Protein AF-A0A523JZP6-F1 (afdb_monomer)

Secondary structure (DSSP, 8-state):
--HH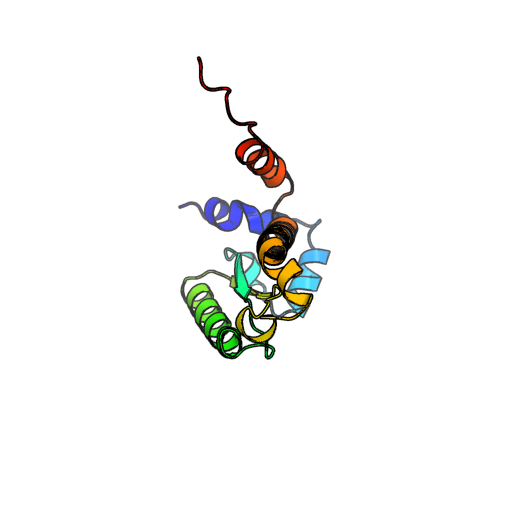HHTTTGGGGTSSSTTHHHHHHHHHTT--TGGGGSPEEEEEE---TT-TTTTTHHHHHHHHHHHHHHTT-EEEEEE-----HHHHTTSGGGGGTTHHHHHHHHHHHHHHHHTS-GGGHHHHHHHH--PPPPPP-

pLDDT: mean 84.38, std 20.67, range [28.59, 98.06]

Structure (mmCIF, N/CA/C/O backbone):
data_AF-A0A523JZP6-F1
#
_entry.id   AF-A0A523JZP6-F1
#
loop_
_atom_site.group_PDB
_atom_site.id
_atom_site.type_symbol
_atom_site.label_atom_id
_atom_site.label_alt_id
_atom_site.label_comp_id
_atom_site.label_asym_id
_atom_site.label_entity_id
_atom_site.label_seq_id
_atom_site.pdbx_PDB_ins_code
_atom_site.Cartn_x
_atom_site.Cartn_y
_atom_site.Cartn_z
_atom_site.occupancy
_atom_site.B_iso_or_equiv
_atom_site.auth_seq_id
_atom_site.auth_comp_id
_atom_site.auth_asym_id
_atom_site.auth_atom_id
_atom_site.pdbx_PDB_model_num
ATOM 1 N N . MET A 1 1 ? -4.082 -12.209 21.522 1.00 61.16 1 MET A N 1
ATOM 2 C CA . MET A 1 1 ? -3.356 -10.975 21.166 1.00 61.16 1 MET A CA 1
ATOM 3 C C . MET A 1 1 ? -4.248 -9.816 21.559 1.00 61.16 1 MET A C 1
ATOM 5 O O . MET A 1 1 ? -5.435 -9.899 21.267 1.00 61.16 1 MET A O 1
ATOM 9 N N . ASP A 1 2 ? -3.738 -8.831 22.293 1.00 77.75 2 ASP A N 1
ATOM 10 C CA . ASP A 1 2 ? -4.546 -7.677 22.716 1.00 77.75 2 ASP A CA 1
ATOM 11 C C . ASP A 1 2 ? -4.894 -6.794 21.503 1.00 77.75 2 ASP A C 1
ATOM 13 O O . ASP A 1 2 ? -4.101 -6.663 20.569 1.00 77.75 2 ASP A O 1
ATOM 17 N N . GLU A 1 3 ? -6.070 -6.171 21.491 1.00 69.88 3 GLU A N 1
ATOM 18 C CA . GLU A 1 3 ? -6.537 -5.388 20.338 1.00 69.88 3 GLU A CA 1
ATOM 19 C C . GLU A 1 3 ? -5.635 -4.166 20.078 1.00 69.88 3 GLU A C 1
ATOM 21 O O . GLU A 1 3 ? -5.321 -3.827 18.931 1.00 69.88 3 GLU A O 1
ATOM 26 N N . LYS A 1 4 ? -5.118 -3.546 21.151 1.00 70.38 4 LYS A N 1
ATOM 27 C CA . LYS A 1 4 ? -4.140 -2.451 21.042 1.00 70.38 4 LYS A CA 1
ATOM 28 C C . LYS A 1 4 ? -2.799 -2.913 20.481 1.00 70.38 4 LYS A C 1
ATOM 30 O O . LYS A 1 4 ? -2.069 -2.091 19.925 1.00 70.38 4 LYS A O 1
A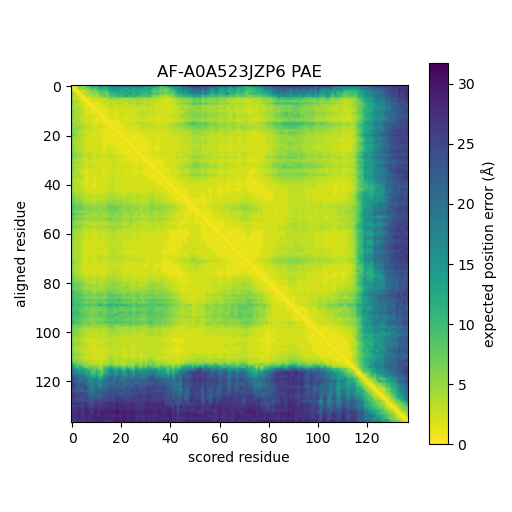TOM 35 N N . GLU A 1 5 ? -2.469 -4.194 20.614 1.00 81.81 5 GLU A N 1
ATOM 36 C CA . GLU A 1 5 ? -1.246 -4.772 20.061 1.00 81.81 5 GLU A CA 1
ATOM 37 C C . GLU A 1 5 ? -1.342 -4.898 18.535 1.00 81.81 5 GLU A C 1
ATOM 39 O O . GLU A 1 5 ? -0.417 -4.501 17.826 1.00 81.81 5 GLU A O 1
ATOM 44 N N . LEU A 1 6 ? -2.497 -5.331 18.017 1.00 86.00 6 LEU A N 1
ATOM 45 C CA . LEU A 1 6 ? -2.750 -5.436 16.574 1.00 86.00 6 LEU A CA 1
ATOM 46 C C . LEU A 1 6 ? -2.791 -4.063 15.885 1.00 86.00 6 LEU A C 1
ATOM 48 O O . LEU A 1 6 ? -2.330 -3.915 14.755 1.00 86.00 6 LEU A O 1
ATOM 52 N N . ARG A 1 7 ? -3.285 -3.031 16.582 1.00 90.50 7 ARG A N 1
ATOM 53 C CA . ARG A 1 7 ? -3.352 -1.644 16.085 1.00 90.50 7 ARG A CA 1
ATOM 54 C C . ARG A 1 7 ? -2.206 -0.758 16.555 1.00 90.50 7 ARG A C 1
ATOM 56 O O . ARG A 1 7 ? -2.337 0.466 16.547 1.00 90.50 7 ARG A O 1
ATOM 63 N N . ARG A 1 8 ? -1.062 -1.336 16.944 1.00 88.94 8 ARG A N 1
ATOM 64 C CA . ARG A 1 8 ? 0.077 -0.596 17.524 1.00 88.94 8 ARG A CA 1
ATOM 65 C C . ARG A 1 8 ? 0.449 0.663 16.737 1.00 88.94 8 ARG A C 1
ATOM 67 O O . ARG A 1 8 ? 0.772 1.681 17.351 1.00 88.94 8 ARG A O 1
ATOM 74 N N . TYR A 1 9 ? 0.405 0.572 15.410 1.00 89.56 9 TYR A N 1
ATOM 75 C CA . TYR A 1 9 ? 0.816 1.624 14.486 1.00 89.56 9 TYR A CA 1
ATOM 76 C C . TYR A 1 9 ? -0.343 2.480 13.977 1.00 89.56 9 TYR A C 1
ATOM 78 O O . TYR A 1 9 ? -0.242 3.704 14.018 1.00 89.56 9 TYR A O 1
ATOM 86 N N . SER A 1 10 ? -1.446 1.857 13.556 1.00 89.88 10 SER A N 1
ATOM 87 C CA . SER A 1 10 ? -2.594 2.567 12.982 1.00 89.88 10 SER A CA 1
ATOM 88 C C . SER A 1 10 ? -3.331 3.432 14.000 1.00 89.88 10 SER A C 1
ATOM 90 O O . SER A 1 10 ? -3.812 4.501 13.639 1.00 89.88 10 SER A O 1
ATOM 92 N N . ARG A 1 11 ? -3.358 3.039 15.282 1.00 90.81 11 ARG A N 1
ATOM 93 C CA . ARG A 1 11 ? -4.008 3.817 16.351 1.00 90.81 11 ARG A CA 1
ATOM 94 C C . ARG A 1 11 ? -3.494 5.253 16.455 1.00 90.81 11 ARG A C 1
ATOM 96 O O . ARG A 1 11 ? -4.229 6.150 16.829 1.00 90.81 11 ARG A O 1
ATOM 103 N N . VAL A 1 12 ? -2.235 5.486 16.088 1.00 90.88 12 VAL A N 1
ATOM 104 C CA . VAL A 1 12 ? -1.569 6.791 16.224 1.00 90.88 12 VAL A CA 1
ATOM 105 C C . VAL A 1 12 ? -2.183 7.844 15.301 1.00 90.88 12 VAL A C 1
ATOM 107 O O . VAL A 1 12 ? -2.144 9.026 15.624 1.00 90.88 12 VAL A O 1
ATOM 110 N N . VAL A 1 13 ? -2.742 7.421 14.165 1.00 90.12 13 VAL A N 1
ATOM 111 C CA . VAL A 1 13 ? -3.308 8.318 13.146 1.00 90.12 13 VAL A CA 1
ATOM 112 C C . VAL A 1 13 ? -4.838 8.352 13.164 1.00 90.12 13 VAL A C 1
ATOM 114 O O . VAL A 1 13 ? -5.433 9.063 12.361 1.00 90.12 13 VAL A O 1
ATOM 117 N N . VAL A 1 14 ? -5.488 7.590 14.055 1.00 92.62 14 VAL A N 1
ATOM 118 C CA . VAL A 1 14 ? -6.961 7.500 14.109 1.00 92.62 14 VAL A CA 1
ATOM 119 C C . VAL A 1 14 ? -7.555 7.684 15.502 1.00 92.62 14 VAL A C 1
ATOM 121 O O . VAL A 1 14 ? -8.679 8.177 15.590 1.00 92.62 14 VAL A O 1
ATOM 124 N N . ASP A 1 15 ? -6.835 7.356 16.576 1.00 92.88 15 ASP A N 1
ATOM 125 C CA . ASP A 1 15 ? -7.325 7.516 17.947 1.00 92.88 15 ASP A CA 1
ATOM 126 C C . ASP A 1 15 ? -7.072 8.949 18.447 1.00 92.88 15 ASP A C 1
ATOM 128 O O . ASP A 1 15 ? -6.122 9.607 18.032 1.00 92.88 15 ASP A O 1
ATOM 132 N N . GLY A 1 16 ? -7.916 9.426 19.365 1.00 93.12 16 GLY A N 1
ATOM 133 C CA . GLY A 1 16 ? -7.774 10.747 19.984 1.00 93.12 16 GLY A CA 1
ATOM 134 C C . GLY A 1 16 ? -8.510 11.872 19.250 1.00 93.12 16 GLY A C 1
ATOM 135 O O . GLY A 1 16 ? -8.899 11.765 18.081 1.00 93.12 16 GLY A O 1
ATOM 136 N N . VAL A 1 17 ? -8.758 12.968 19.967 1.00 95.31 17 VAL A N 1
ATOM 137 C CA . VAL A 1 1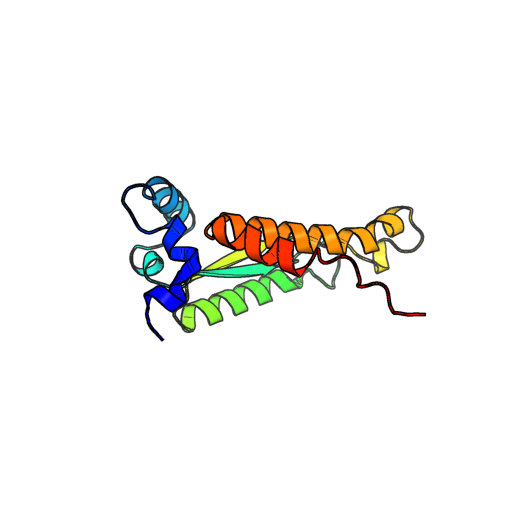7 ? -9.460 14.143 19.419 1.00 95.31 17 VAL A CA 1
ATOM 138 C C . VAL A 1 17 ? -8.570 14.854 18.398 1.00 95.31 17 VAL A C 1
ATOM 140 O O . VAL A 1 17 ? -9.054 15.319 17.369 1.00 95.31 17 VAL A O 1
ATOM 143 N N . GLU A 1 18 ? -7.260 14.847 18.629 1.00 95.31 18 GLU A N 1
ATOM 144 C CA . GLU A 1 18 ? -6.236 15.418 17.761 1.00 95.31 18 GLU A CA 1
ATOM 145 C C . GLU A 1 18 ? -6.190 14.782 16.363 1.00 95.31 18 GLU A C 1
ATOM 147 O O . GLU A 1 18 ? -5.813 15.453 15.405 1.00 95.31 18 GLU A O 1
ATOM 152 N N . GLN A 1 19 ? -6.631 13.526 16.217 1.00 95.00 19 GLN A N 1
ATOM 153 C CA . GLN A 1 19 ? -6.684 12.824 14.928 1.00 95.00 19 GLN A CA 1
ATOM 154 C C . GLN A 1 19 ? -8.023 12.983 14.188 1.00 95.00 19 GLN A C 1
ATOM 156 O O . GLN A 1 19 ? -8.268 12.296 13.195 1.00 95.00 19 GLN A O 1
ATOM 161 N N . ALA A 1 20 ? -8.899 13.902 14.614 1.00 95.94 20 ALA A N 1
ATOM 162 C CA . ALA A 1 20 ? -10.129 14.207 13.879 1.00 95.94 20 ALA A CA 1
ATOM 163 C C . ALA A 1 20 ? -9.890 14.597 12.398 1.00 95.94 20 ALA A C 1
ATOM 165 O O . ALA A 1 20 ? -10.612 14.073 11.545 1.00 95.94 20 ALA A O 1
ATOM 166 N N . PRO A 1 21 ? -8.872 15.414 12.042 1.00 95.94 21 PRO A N 1
ATOM 167 C CA . PRO A 1 21 ? -8.577 15.725 10.640 1.00 95.94 21 PRO A CA 1
ATOM 168 C C . PRO A 1 21 ? -8.140 14.493 9.835 1.00 95.94 21 PRO A C 1
ATOM 170 O O . PRO A 1 21 ? -8.590 14.292 8.708 1.00 95.94 21 PRO A O 1
ATOM 173 N N . SER A 1 22 ? -7.315 13.627 10.431 1.00 94.69 22 SER A N 1
ATOM 174 C CA . SER A 1 22 ? -6.866 12.373 9.816 1.00 94.69 22 SER A CA 1
ATOM 175 C C . SER A 1 22 ? -8.047 11.448 9.516 1.00 94.69 22 SER A C 1
ATOM 177 O O . SER A 1 22 ? -8.158 10.919 8.410 1.00 94.69 22 SER A O 1
ATOM 179 N N . ARG A 1 23 ? -8.989 11.312 10.462 1.00 95.62 23 ARG A N 1
ATOM 180 C CA . ARG A 1 23 ? -10.226 10.547 10.242 1.00 95.62 23 ARG A CA 1
ATOM 181 C C . ARG A 1 23 ? -11.094 11.152 9.140 1.00 95.62 23 ARG A C 1
ATOM 183 O O . ARG A 1 23 ? -11.645 10.394 8.351 1.00 95.62 23 ARG A O 1
ATOM 190 N N . ALA A 1 24 ? -11.188 12.480 9.037 1.00 96.69 24 ALA A N 1
ATOM 191 C CA . ALA A 1 24 ? -11.943 13.130 7.962 1.00 96.69 24 ALA A CA 1
ATOM 192 C C . ALA A 1 24 ? -11.386 12.772 6.571 1.00 96.69 24 ALA A C 1
ATOM 194 O O . ALA A 1 24 ? -12.149 12.399 5.680 1.00 96.69 24 ALA A O 1
ATOM 195 N N . MET A 1 25 ? -10.059 12.791 6.409 1.00 95.88 25 MET A N 1
ATOM 196 C CA . MET A 1 25 ? -9.405 12.371 5.163 1.00 95.88 25 MET A CA 1
ATOM 197 C C . MET A 1 25 ? -9.604 10.878 4.875 1.00 95.88 25 MET A C 1
ATOM 199 O O . MET A 1 25 ? -9.844 10.498 3.733 1.00 95.88 25 MET A O 1
ATOM 203 N N . LEU A 1 26 ? -9.541 10.026 5.903 1.00 94.88 26 LEU A N 1
ATOM 204 C CA . LEU A 1 26 ? -9.765 8.587 5.748 1.00 94.88 26 LEU A CA 1
ATOM 205 C C . LEU A 1 26 ? -11.211 8.265 5.342 1.00 94.88 26 LEU A C 1
ATOM 207 O O . LEU A 1 26 ? -11.426 7.396 4.499 1.00 94.88 26 LEU A O 1
ATOM 211 N N . ARG A 1 27 ? -12.200 8.995 5.868 1.00 96.56 27 ARG A N 1
ATOM 212 C CA . ARG A 1 27 ? -13.601 8.850 5.440 1.00 96.56 27 ARG A CA 1
ATOM 213 C C . ARG A 1 27 ? -13.786 9.183 3.960 1.00 96.56 27 ARG A C 1
ATOM 215 O O . ARG A 1 27 ? -14.495 8.467 3.265 1.00 96.56 27 ARG A O 1
ATOM 222 N N . ALA A 1 28 ? -13.086 10.199 3.450 1.00 96.94 28 ALA A N 1
ATOM 223 C CA . ALA A 1 28 ? -13.146 10.567 2.033 1.00 96.94 28 ALA A CA 1
ATOM 224 C C . ALA A 1 28 ? -12.633 9.466 1.082 1.00 96.94 28 ALA A C 1
ATOM 226 O O . ALA A 1 28 ? -12.989 9.464 -0.093 1.00 96.94 28 ALA A O 1
ATOM 227 N N . VAL A 1 29 ? -11.827 8.522 1.581 1.00 94.44 29 VAL A N 1
ATOM 228 C CA . VAL A 1 29 ? -11.332 7.364 0.816 1.00 94.44 29 VAL A CA 1
ATOM 229 C C . VAL A 1 29 ? -12.054 6.054 1.169 1.00 94.44 29 VAL A C 1
ATOM 231 O O . VAL A 1 29 ? -11.562 4.979 0.834 1.00 94.44 29 VAL A O 1
ATOM 234 N N . GLY A 1 30 ? -13.215 6.125 1.832 1.00 94.19 30 GLY A N 1
ATOM 235 C CA . GLY A 1 30 ? -14.079 4.965 2.093 1.00 94.19 30 GLY A CA 1
ATOM 236 C C . GLY A 1 30 ? -13.790 4.214 3.397 1.00 94.19 30 GLY A C 1
ATOM 237 O O . GLY A 1 30 ? -13.962 2.994 3.458 1.00 94.19 30 GLY A O 1
ATOM 238 N N . PHE A 1 31 ? -13.293 4.905 4.429 1.00 95.94 31 PHE A N 1
ATOM 239 C CA . PHE A 1 31 ? -13.293 4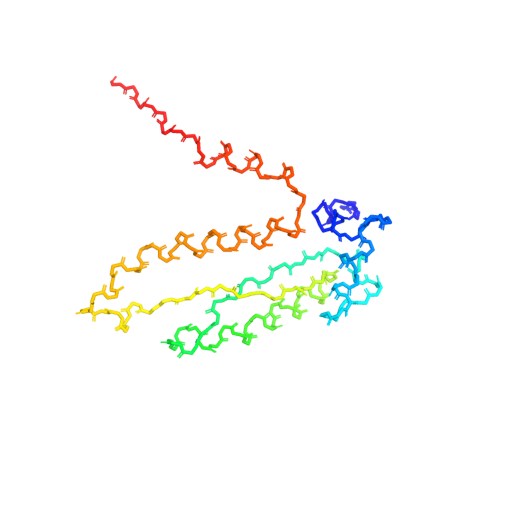.370 5.796 1.00 95.94 31 PHE A CA 1
ATOM 240 C C . PHE A 1 31 ? -14.628 4.647 6.481 1.00 95.94 31 PHE A C 1
ATOM 242 O O . PHE A 1 31 ? -15.065 5.799 6.549 1.00 95.94 31 PHE A O 1
ATOM 249 N N . GLU A 1 32 ? -15.198 3.605 7.074 1.00 95.94 32 GLU A N 1
ATOM 250 C CA . GLU A 1 32 ? -16.359 3.711 7.954 1.00 95.94 32 GLU A CA 1
ATOM 251 C C . GLU A 1 32 ? -15.947 3.764 9.430 1.00 95.94 32 GLU A C 1
ATOM 253 O O . GLU A 1 32 ? -14.763 3.726 9.773 1.00 95.94 32 GLU A O 1
ATOM 258 N N . GLU A 1 33 ? -16.917 3.931 10.330 1.00 94.44 33 GLU A N 1
ATOM 259 C CA . GLU A 1 33 ? -16.629 4.077 11.761 1.00 94.44 33 GLU A CA 1
ATOM 260 C C . GLU A 1 33 ? -15.967 2.825 12.350 1.00 94.44 33 GLU A C 1
ATOM 262 O O . GLU A 1 33 ? -14.988 2.917 13.094 1.00 94.44 33 GLU A O 1
ATOM 267 N N . GLU A 1 34 ? -16.439 1.655 11.934 1.00 94.00 34 GLU A N 1
ATOM 268 C CA . GLU A 1 34 ? -15.956 0.348 12.364 1.00 94.00 34 GLU A CA 1
ATOM 269 C C . GLU A 1 34 ? -14.513 0.100 11.899 1.00 94.00 34 GLU A C 1
ATOM 271 O O . GLU A 1 34 ? -13.742 -0.601 12.560 1.00 94.00 34 GLU A O 1
ATOM 276 N N . ASP A 1 35 ? -14.103 0.724 10.791 1.00 94.81 35 ASP A N 1
ATOM 277 C CA . ASP A 1 35 ? -12.770 0.553 10.218 1.00 94.81 35 ASP A CA 1
ATOM 278 C C . ASP A 1 35 ? -11.659 1.162 11.078 1.00 94.81 35 ASP A C 1
ATOM 280 O O . ASP A 1 35 ? -10.512 0.710 11.024 1.00 94.81 35 ASP A O 1
ATOM 284 N N . PHE A 1 36 ? -11.971 2.156 11.913 1.00 93.62 36 PHE A N 1
ATOM 285 C CA . PHE A 1 36 ? -10.985 2.755 12.818 1.00 93.62 36 PHE A CA 1
ATOM 286 C C . PHE A 1 36 ? -10.585 1.813 13.964 1.00 93.62 36 PHE A C 1
ATOM 288 O O . PHE A 1 36 ? -9.482 1.933 14.509 1.00 93.62 36 PHE A O 1
ATOM 295 N N . ALA A 1 37 ? -11.436 0.834 14.282 1.00 93.06 37 ALA A N 1
ATOM 296 C CA . ALA A 1 37 ? -11.153 -0.211 15.261 1.00 93.06 37 ALA A CA 1
ATOM 297 C C . ALA A 1 37 ? -10.389 -1.412 14.667 1.00 93.06 37 ALA A C 1
ATOM 299 O O . ALA A 1 37 ? -9.939 -2.283 15.413 1.00 93.06 37 ALA A O 1
ATOM 300 N N . ARG A 1 38 ? -10.169 -1.456 13.345 1.00 92.75 38 ARG A N 1
ATOM 301 C CA . ARG A 1 38 ? -9.484 -2.563 12.654 1.00 92.75 38 ARG A CA 1
ATOM 302 C C . ARG A 1 38 ? -7.987 -2.282 12.445 1.00 92.75 38 ARG A C 1
ATOM 304 O O . ARG A 1 38 ? -7.582 -1.127 12.264 1.00 92.75 38 ARG A O 1
ATOM 311 N N . PRO A 1 39 ? -7.113 -3.308 12.471 1.00 93.44 39 PRO A N 1
ATOM 312 C CA . PRO A 1 39 ? -5.718 -3.145 12.071 1.00 93.44 39 PRO A CA 1
ATOM 313 C C . PRO A 1 39 ? -5.640 -2.785 10.589 1.00 93.44 39 PRO A C 1
ATOM 315 O O . PRO A 1 39 ? -6.239 -3.441 9.744 1.00 93.44 39 PRO A O 1
ATOM 318 N N . GLN A 1 40 ? -4.906 -1.723 10.269 1.00 93.56 40 GLN A N 1
ATOM 319 C CA . GLN A 1 40 ? -4.797 -1.245 8.892 1.00 93.56 40 GLN A CA 1
ATOM 320 C C . GLN A 1 40 ? -3.662 -1.970 8.173 1.00 93.56 40 GLN A C 1
ATOM 322 O O . GLN A 1 40 ? -2.538 -2.010 8.675 1.00 93.56 40 GLN A O 1
ATOM 327 N N . VAL A 1 41 ? -3.950 -2.504 6.988 1.00 94.50 41 VAL A N 1
ATOM 328 C CA . VAL A 1 41 ? -3.012 -3.298 6.188 1.00 94.50 41 VAL A CA 1
ATOM 329 C C . VAL A 1 41 ? -2.693 -2.545 4.902 1.00 94.50 41 VAL A C 1
ATOM 331 O O . VAL A 1 41 ? -3.548 -2.382 4.036 1.00 94.50 41 VAL A O 1
ATOM 334 N N . GLY A 1 42 ? -1.457 -2.059 4.783 1.00 94.69 42 GLY A N 1
ATOM 335 C CA . GLY A 1 42 ? -0.975 -1.411 3.566 1.00 94.69 42 GLY A CA 1
ATOM 336 C C . GLY A 1 42 ? -0.591 -2.441 2.506 1.00 94.69 42 GLY A C 1
ATOM 337 O O . GLY A 1 42 ? 0.247 -3.301 2.767 1.00 94.69 42 GLY A O 1
ATOM 338 N N . ILE A 1 43 ? -1.166 -2.335 1.311 1.00 96.25 43 ILE A N 1
ATOM 339 C CA . ILE A 1 43 ? -0.889 -3.226 0.181 1.00 96.25 43 ILE A CA 1
ATOM 340 C C . ILE A 1 43 ? -0.127 -2.431 -0.871 1.00 96.25 43 ILE A C 1
ATOM 342 O O . ILE A 1 43 ? -0.705 -1.606 -1.577 1.00 96.25 43 ILE A O 1
ATOM 346 N N . ALA A 1 44 ? 1.182 -2.673 -0.943 1.00 96.25 44 ALA A N 1
ATOM 347 C CA . ALA A 1 44 ? 2.063 -2.048 -1.918 1.00 96.25 44 ALA A CA 1
ATOM 348 C C . ALA A 1 44 ? 1.932 -2.755 -3.274 1.00 96.25 44 ALA A C 1
ATOM 350 O O . ALA A 1 44 ? 2.390 -3.885 -3.444 1.00 96.25 44 ALA A O 1
ATOM 351 N N . SER A 1 45 ? 1.316 -2.081 -4.237 1.00 96.00 45 SER A N 1
ATOM 352 C CA . SER A 1 45 ? 1.236 -2.520 -5.626 1.00 96.00 45 SER A CA 1
ATOM 353 C C . SER A 1 45 ? 2.377 -1.917 -6.448 1.00 96.00 45 SER A C 1
ATOM 355 O O . SER A 1 45 ? 2.852 -0.815 -6.176 1.00 96.00 45 SER A O 1
ATOM 357 N N . THR A 1 46 ? 2.826 -2.650 -7.463 1.00 96.44 46 THR A N 1
ATOM 358 C CA . THR A 1 46 ? 3.769 -2.178 -8.493 1.00 96.44 46 THR A CA 1
ATOM 359 C C . THR A 1 46 ? 3.088 -2.139 -9.859 1.00 96.44 46 THR A C 1
ATOM 361 O O . THR A 1 46 ? 3.737 -2.313 -10.892 1.00 96.44 46 THR A O 1
ATOM 364 N N . TRP A 1 47 ? 1.761 -1.984 -9.878 1.00 96.69 47 TRP A N 1
ATOM 365 C CA . TRP A 1 47 ? 0.991 -1.999 -11.112 1.00 96.69 47 TRP A CA 1
ATOM 366 C C . TRP A 1 47 ? 1.446 -0.892 -12.059 1.00 96.69 47 TRP A C 1
ATOM 368 O O . TRP A 1 47 ? 1.640 0.261 -11.663 1.00 96.69 47 TRP A O 1
ATOM 378 N N . SER A 1 48 ? 1.593 -1.265 -13.329 1.00 94.62 48 SER A N 1
ATOM 379 C CA . SER A 1 48 ? 1.884 -0.343 -14.415 1.00 94.62 48 SER A CA 1
ATOM 380 C C . SER A 1 48 ? 1.613 -0.989 -15.766 1.00 94.62 48 SER A C 1
ATOM 382 O O . SER A 1 48 ? 1.801 -2.192 -15.941 1.00 94.62 48 SER A O 1
ATOM 384 N N . MET A 1 49 ? 1.262 -0.162 -16.748 1.00 95.12 49 MET A N 1
ATOM 385 C CA . MET A 1 49 ? 1.105 -0.563 -18.148 1.00 95.12 49 MET A CA 1
ATOM 386 C C . MET A 1 49 ? 2.415 -0.501 -18.948 1.00 95.12 49 MET A C 1
ATOM 388 O O . MET A 1 49 ? 2.409 -0.760 -20.147 1.00 95.12 49 MET A O 1
ATOM 392 N N . ILE A 1 50 ? 3.548 -0.169 -18.315 1.00 93.12 50 ILE A N 1
ATOM 393 C CA . ILE A 1 50 ? 4.842 -0.100 -19.014 1.00 93.12 50 ILE A CA 1
ATOM 394 C C . ILE A 1 50 ? 5.430 -1.479 -19.331 1.00 93.12 50 ILE A C 1
ATOM 396 O O . ILE A 1 50 ? 6.383 -1.560 -20.093 1.00 93.12 50 ILE A O 1
ATOM 400 N N . THR A 1 51 ? 4.938 -2.558 -18.715 1.00 94.50 51 THR A N 1
ATOM 401 C CA . THR A 1 51 ? 5.471 -3.913 -18.913 1.00 94.50 51 THR A CA 1
ATOM 402 C C . THR A 1 51 ? 4.405 -4.978 -18.656 1.00 94.50 51 THR A C 1
ATOM 404 O O . THR A 1 51 ? 3.616 -4.833 -17.715 1.00 94.50 51 THR A O 1
ATOM 407 N N . PRO A 1 52 ? 4.386 -6.081 -19.432 1.00 94.81 52 PRO A N 1
ATOM 408 C CA . PRO A 1 52 ? 3.464 -7.191 -19.189 1.00 94.81 52 PRO A CA 1
ATOM 409 C C . PRO A 1 52 ? 3.652 -7.829 -17.803 1.00 94.81 52 PRO A C 1
ATOM 411 O O . PRO A 1 52 ? 2.703 -8.375 -17.241 1.00 94.81 52 PRO A O 1
ATOM 414 N N . CYS A 1 53 ? 4.845 -7.707 -17.212 1.00 94.06 53 CYS A N 1
ATOM 415 C CA . CYS A 1 53 ? 5.141 -8.243 -15.884 1.00 94.06 53 CYS A CA 1
ATOM 416 C C . CYS A 1 53 ? 4.302 -7.594 -14.771 1.00 94.06 53 CYS A C 1
ATOM 418 O O . CYS A 1 53 ? 4.069 -8.226 -13.747 1.00 94.06 53 CYS A O 1
ATOM 420 N N . ASN A 1 54 ? 3.845 -6.351 -14.961 1.00 96.25 54 ASN A N 1
ATOM 421 C CA . ASN A 1 54 ? 3.202 -5.558 -13.910 1.00 96.25 54 ASN A CA 1
ATOM 422 C C . ASN A 1 54 ? 1.748 -5.177 -14.221 1.00 96.25 54 ASN A C 1
ATOM 424 O O . ASN A 1 54 ? 1.024 -4.755 -13.317 1.00 96.25 54 ASN A O 1
ATOM 428 N N . MET A 1 55 ? 1.292 -5.346 -15.466 1.00 94.81 55 MET A N 1
ATOM 429 C CA . MET A 1 55 ? -0.036 -4.885 -15.892 1.00 94.81 55 MET A CA 1
ATOM 430 C C . MET A 1 55 ? -1.205 -5.552 -15.150 1.00 94.81 55 MET A C 1
ATOM 432 O O . MET A 1 55 ? -2.261 -4.945 -15.016 1.00 94.81 55 MET A O 1
ATOM 436 N N . HIS A 1 56 ? -1.005 -6.765 -14.629 1.00 95.31 56 HIS A N 1
ATOM 437 C CA . HIS A 1 56 ? -2.017 -7.555 -13.918 1.00 95.31 56 HIS A CA 1
ATOM 438 C C . HIS A 1 56 ? -1.933 -7.425 -12.384 1.00 95.31 56 HIS A C 1
ATOM 440 O O . HIS A 1 56 ? -2.772 -7.957 -11.662 1.00 95.31 56 HIS A O 1
ATOM 446 N N . ILE A 1 57 ? -0.930 -6.714 -11.854 1.00 96.88 57 ILE A N 1
ATOM 447 C CA . ILE A 1 57 ? -0.692 -6.633 -10.401 1.00 96.88 57 ILE A CA 1
ATOM 448 C C . ILE A 1 57 ? -1.798 -5.849 -9.682 1.00 96.88 57 ILE A C 1
ATOM 450 O O . ILE A 1 57 ? -2.033 -6.078 -8.498 1.00 96.88 57 ILE A O 1
ATOM 454 N N . ASN A 1 58 ? -2.533 -4.979 -10.387 1.00 93.75 58 ASN A N 1
ATOM 455 C CA . ASN A 1 58 ? -3.687 -4.292 -9.807 1.00 93.75 58 ASN A CA 1
ATOM 456 C C . ASN A 1 58 ? -4.768 -5.284 -9.359 1.00 93.75 58 ASN A C 1
ATOM 458 O O . ASN A 1 58 ? -5.272 -5.165 -8.247 1.00 93.75 58 ASN A O 1
ATOM 462 N N . ASP A 1 59 ? -5.067 -6.300 -10.169 1.00 96.25 59 ASP A N 1
ATOM 463 C CA . ASP A 1 59 ? -6.091 -7.295 -9.836 1.00 96.25 59 ASP A CA 1
ATOM 464 C C . ASP A 1 59 ? -5.661 -8.134 -8.627 1.00 96.25 59 ASP A C 1
ATOM 466 O O . ASP A 1 59 ? -6.449 -8.380 -7.713 1.00 96.25 59 ASP A O 1
ATOM 470 N N . LEU A 1 60 ? -4.373 -8.492 -8.557 1.00 97.12 60 LEU A N 1
ATOM 471 C CA . LEU A 1 60 ? -3.803 -9.168 -7.390 1.00 97.12 60 LEU A CA 1
ATOM 472 C C . LEU A 1 60 ? -3.866 -8.296 -6.130 1.00 97.12 60 LEU A C 1
ATOM 474 O O . LEU A 1 60 ? -4.156 -8.810 -5.051 1.00 97.12 60 LEU A O 1
ATOM 478 N N . ALA A 1 61 ? -3.636 -6.986 -6.251 1.00 97.44 61 ALA A N 1
ATOM 479 C CA . ALA A 1 61 ? -3.750 -6.058 -5.130 1.00 97.44 61 ALA A CA 1
ATOM 480 C C . ALA A 1 61 ? -5.193 -5.972 -4.607 1.00 97.44 61 ALA A C 1
ATOM 482 O O . ALA A 1 61 ? -5.393 -5.958 -3.394 1.00 97.44 61 ALA A O 1
ATOM 483 N N . GLN A 1 62 ? -6.193 -5.985 -5.495 1.00 97.56 62 GLN A N 1
ATOM 484 C CA . GLN A 1 62 ? -7.608 -6.031 -5.107 1.00 97.56 62 GLN A CA 1
ATOM 485 C C . GLN A 1 62 ? -7.965 -7.344 -4.396 1.00 97.56 62 GLN A C 1
ATOM 487 O O . GLN A 1 62 ? -8.644 -7.330 -3.369 1.00 97.56 62 GLN A O 1
ATOM 492 N N . LEU A 1 63 ? -7.465 -8.485 -4.884 1.00 98.06 63 LEU A N 1
ATOM 493 C CA . LEU A 1 63 ? -7.664 -9.781 -4.226 1.00 98.06 63 LEU A CA 1
ATOM 494 C C . LEU A 1 63 ? -7.001 -9.831 -2.842 1.00 98.06 63 LEU A C 1
ATOM 496 O O . LEU A 1 63 ? -7.608 -10.311 -1.884 1.00 98.06 63 LEU A O 1
ATOM 500 N N . ALA A 1 64 ? -5.783 -9.299 -2.718 1.00 97.31 64 ALA A N 1
ATOM 501 C CA . ALA A 1 64 ? -5.092 -9.183 -1.439 1.00 97.31 64 ALA A CA 1
ATOM 502 C C . ALA A 1 64 ? -5.841 -8.254 -0.469 1.00 97.31 64 ALA A C 1
ATOM 504 O O . ALA A 1 64 ? -5.937 -8.565 0.718 1.00 97.31 64 ALA A O 1
ATOM 505 N N . ALA A 1 65 ? -6.408 -7.150 -0.970 1.00 96.56 65 ALA A N 1
ATOM 506 C CA . ALA A 1 65 ? -7.211 -6.227 -0.173 1.00 96.56 65 ALA A CA 1
ATOM 507 C C . ALA A 1 65 ? -8.454 -6.908 0.374 1.00 96.56 65 ALA A C 1
ATOM 509 O O . ALA A 1 65 ? -8.679 -6.884 1.582 1.00 96.56 65 ALA A O 1
ATOM 510 N N . LYS A 1 66 ? -9.178 -7.622 -0.491 1.00 97.75 66 LYS A N 1
ATOM 511 C CA . LYS A 1 66 ? -10.323 -8.421 -0.073 1.00 97.75 66 LYS A CA 1
ATOM 512 C C . LYS A 1 66 ? -9.938 -9.440 1.003 1.00 97.75 66 LYS A C 1
ATOM 514 O O . LYS A 1 66 ? -10.619 -9.534 2.014 1.00 97.75 66 LYS A O 1
ATOM 519 N N . GLY A 1 67 ? -8.838 -10.172 0.820 1.00 97.62 67 GLY A N 1
ATOM 520 C CA . GLY A 1 67 ? -8.379 -11.154 1.808 1.00 97.62 67 GLY A CA 1
ATOM 521 C C . GLY A 1 67 ? -8.014 -10.529 3.160 1.00 97.62 67 GLY A C 1
ATOM 522 O O . GLY A 1 67 ? -8.338 -11.090 4.205 1.00 97.62 67 GLY A O 1
ATOM 523 N N . ALA A 1 68 ? -7.376 -9.356 3.154 1.00 95.44 68 ALA A N 1
ATOM 524 C CA . ALA A 1 68 ? -7.063 -8.620 4.377 1.00 95.44 68 ALA A CA 1
ATOM 525 C C . ALA A 1 68 ? -8.329 -8.099 5.079 1.00 95.44 68 ALA A C 1
ATOM 527 O O . ALA A 1 68 ? -8.415 -8.174 6.308 1.00 95.44 68 ALA A O 1
ATOM 528 N N . ASP A 1 69 ? -9.310 -7.624 4.308 1.00 95.62 69 ASP A N 1
ATOM 529 C CA . ASP A 1 69 ? -10.604 -7.193 4.831 1.00 95.62 69 ASP A CA 1
ATOM 530 C C . ASP A 1 69 ? -11.386 -8.370 5.436 1.00 95.62 69 ASP A C 1
ATOM 532 O O . ASP A 1 69 ? -11.836 -8.276 6.579 1.00 95.62 69 ASP A O 1
ATOM 536 N N . ASP A 1 70 ? -11.472 -9.502 4.730 1.00 97.19 70 ASP A N 1
ATOM 537 C CA . ASP A 1 70 ? -12.139 -10.727 5.197 1.00 97.19 70 ASP A CA 1
ATOM 538 C C . ASP A 1 70 ? -11.501 -11.277 6.493 1.00 97.19 70 ASP A C 1
ATOM 540 O O . ASP A 1 70 ? -12.188 -11.849 7.339 1.00 97.19 70 ASP A O 1
ATOM 544 N N . ALA A 1 71 ? -10.192 -11.075 6.683 1.00 94.94 71 ALA A N 1
ATOM 545 C CA . ALA A 1 71 ? -9.455 -11.469 7.887 1.00 94.94 71 ALA A CA 1
ATOM 546 C C . ALA A 1 71 ? -9.613 -10.489 9.071 1.00 94.94 71 ALA A C 1
ATOM 548 O O . ALA A 1 71 ? -8.972 -10.662 10.110 1.00 94.94 71 ALA A O 1
ATOM 549 N N . GLY A 1 72 ? -10.444 -9.451 8.930 1.00 92.25 72 GLY A N 1
ATOM 550 C CA . GLY A 1 72 ? -10.732 -8.471 9.980 1.00 92.25 72 GLY A CA 1
ATOM 551 C C . GLY A 1 72 ? -9.805 -7.250 10.006 1.00 92.25 72 GLY A C 1
ATOM 552 O O . GLY A 1 72 ? -9.992 -6.373 10.849 1.00 92.25 72 GLY A O 1
ATOM 553 N N . GLY A 1 73 ? -8.846 -7.132 9.082 1.00 93.44 73 GLY A N 1
ATOM 554 C CA . GLY A 1 73 ? -8.070 -5.901 8.877 1.00 93.44 73 GLY A CA 1
ATOM 555 C C . GLY A 1 73 ? -8.806 -4.892 7.997 1.00 93.44 73 GLY A C 1
ATOM 556 O O . GLY A 1 73 ? -9.837 -5.227 7.447 1.00 93.44 73 GLY A O 1
ATOM 557 N N . LYS A 1 74 ? -8.300 -3.665 7.856 1.00 95.62 74 LYS A N 1
ATOM 558 C CA . LYS A 1 74 ? -8.765 -2.700 6.844 1.00 95.62 74 LYS A CA 1
ATOM 559 C C . LYS A 1 74 ? -7.665 -2.473 5.818 1.00 95.62 74 LYS A C 1
ATOM 561 O O . LYS A 1 74 ? -6.629 -1.877 6.140 1.00 95.62 74 LYS A O 1
ATOM 566 N N . ALA A 1 75 ? -7.876 -2.953 4.603 1.00 95.50 75 ALA A N 1
ATOM 567 C CA . ALA A 1 75 ? -6.921 -2.836 3.517 1.00 95.50 75 ALA A CA 1
ATOM 568 C C . ALA A 1 75 ? -6.823 -1.398 2.995 1.00 95.50 75 ALA A C 1
ATOM 570 O O . ALA A 1 75 ? -7.824 -0.701 2.830 1.00 95.50 75 ALA A O 1
ATOM 571 N N . VAL A 1 76 ? -5.600 -0.966 2.684 1.00 94.94 76 VAL A N 1
ATOM 572 C CA . VAL A 1 76 ? -5.341 0.241 1.897 1.00 94.94 76 VAL A CA 1
ATOM 573 C C . VAL A 1 76 ? -4.295 -0.054 0.843 1.00 94.94 76 VAL A C 1
ATOM 575 O O . VAL A 1 76 ? -3.121 -0.264 1.150 1.00 94.94 76 VAL A O 1
ATOM 578 N N . ILE A 1 77 ? -4.732 -0.033 -0.409 1.00 95.56 77 ILE A N 1
ATOM 579 C CA . ILE A 1 77 ? -3.858 -0.197 -1.563 1.00 95.56 77 ILE A CA 1
ATOM 580 C C . ILE A 1 77 ? -3.154 1.132 -1.842 1.00 95.56 77 ILE A C 1
ATOM 582 O O . ILE A 1 77 ? -3.782 2.189 -1.888 1.00 95.56 77 ILE A O 1
ATOM 586 N N . PHE A 1 78 ? -1.846 1.071 -2.056 1.00 95.31 78 PHE A N 1
ATOM 587 C CA . PHE A 1 78 ? -1.050 2.172 -2.586 1.00 95.31 78 PHE A CA 1
ATOM 588 C C . PHE A 1 78 ? -0.080 1.632 -3.634 1.00 95.31 78 PHE A C 1
ATOM 590 O O . PHE A 1 78 ? 0.188 0.433 -3.678 1.00 95.31 78 PHE A O 1
ATOM 597 N N . ASN A 1 79 ? 0.440 2.503 -4.496 1.00 95.19 79 ASN A N 1
ATOM 598 C CA . ASN A 1 79 ? 1.307 2.090 -5.596 1.00 95.19 79 ASN A CA 1
ATOM 599 C C . ASN A 1 79 ? 2.732 2.615 -5.402 1.00 95.19 79 ASN A C 1
ATOM 601 O O . ASN A 1 79 ? 2.941 3.683 -4.827 1.00 95.19 79 ASN A O 1
ATOM 605 N N . THR A 1 80 ? 3.701 1.885 -5.940 1.00 95.75 80 THR A N 1
ATOM 606 C CA . THR A 1 80 ? 5.061 2.364 -6.185 1.00 95.75 80 THR A CA 1
ATOM 607 C C . THR A 1 80 ? 5.422 2.179 -7.656 1.00 95.75 80 THR A C 1
ATOM 609 O O . THR A 1 80 ? 4.705 1.528 -8.419 1.00 95.75 80 THR A O 1
ATOM 612 N N . MET A 1 81 ? 6.510 2.813 -8.081 1.00 94.88 81 MET A N 1
ATOM 613 C CA . MET A 1 81 ? 6.968 2.745 -9.458 1.00 94.88 81 MET A CA 1
ATOM 614 C C . MET A 1 81 ? 7.446 1.337 -9.830 1.00 94.88 81 MET A C 1
ATOM 616 O O . MET A 1 81 ? 7.800 0.516 -8.987 1.00 94.88 81 MET A O 1
ATOM 620 N N . THR A 1 82 ? 7.524 1.094 -11.129 1.00 94.75 82 THR A N 1
ATOM 621 C CA . THR A 1 82 ? 8.179 -0.080 -11.697 1.00 94.75 82 THR A CA 1
ATOM 622 C C . THR A 1 82 ? 8.980 0.354 -12.917 1.00 94.75 82 THR A C 1
ATOM 624 O O . THR A 1 82 ? 8.748 1.430 -13.474 1.00 94.75 82 THR A O 1
ATOM 627 N N . VAL A 1 83 ? 9.937 -0.470 -13.317 1.00 94.50 83 VAL A N 1
ATOM 628 C CA . VAL A 1 83 ? 10.757 -0.299 -14.519 1.00 94.50 83 VAL A CA 1
ATOM 629 C C . VAL A 1 83 ? 10.789 -1.624 -15.273 1.00 94.50 83 VAL A C 1
ATOM 631 O O . VAL A 1 83 ? 10.463 -2.669 -14.716 1.00 94.50 83 VAL A O 1
ATOM 634 N N . SER A 1 84 ? 11.146 -1.587 -16.555 1.00 94.62 84 SER A N 1
ATOM 635 C CA . SER A 1 84 ? 11.184 -2.783 -17.396 1.00 94.62 84 SER A CA 1
ATOM 636 C C . SER A 1 84 ? 12.582 -3.016 -17.936 1.00 94.62 84 SER A C 1
ATOM 638 O O . SER A 1 84 ? 13.024 -2.297 -18.833 1.00 94.62 84 SER A O 1
ATOM 640 N N . ASP A 1 85 ? 13.250 -4.047 -17.426 1.00 92.94 85 ASP A N 1
ATOM 641 C CA . ASP A 1 85 ? 14.565 -4.476 -17.903 1.00 92.94 85 ASP A CA 1
ATOM 642 C C . ASP A 1 85 ? 14.516 -4.788 -19.401 1.00 92.94 85 ASP A C 1
ATOM 644 O O . ASP A 1 85 ? 15.320 -4.264 -20.169 1.00 92.94 85 ASP A O 1
ATOM 648 N N . GLY A 1 86 ? 13.511 -5.560 -19.832 1.00 91.94 86 GLY A N 1
ATOM 649 C CA . GLY A 1 86 ? 13.359 -5.972 -21.228 1.00 91.94 86 GLY A CA 1
ATOM 650 C C . GLY A 1 86 ? 13.171 -4.808 -22.203 1.00 91.94 86 GLY A C 1
ATOM 651 O O . GLY A 1 86 ? 13.635 -4.888 -23.335 1.00 91.94 86 GLY A O 1
ATOM 652 N N . ILE A 1 87 ? 12.538 -3.711 -21.771 1.00 93.06 87 ILE A N 1
ATOM 653 C CA . ILE A 1 87 ? 12.363 -2.509 -22.605 1.00 93.06 87 ILE A CA 1
ATOM 654 C C . ILE A 1 87 ? 13.583 -1.590 -22.515 1.00 93.06 87 ILE A C 1
ATOM 656 O O . ILE A 1 87 ? 13.968 -0.974 -23.505 1.00 93.06 87 ILE A O 1
ATOM 660 N N . ALA A 1 88 ? 14.199 -1.474 -21.336 1.00 93.00 88 ALA A N 1
ATOM 661 C CA . ALA A 1 88 ? 15.343 -0.595 -21.126 1.00 93.00 88 ALA A CA 1
ATOM 662 C C . ALA A 1 88 ? 16.633 -1.132 -21.765 1.00 93.00 88 ALA A C 1
ATOM 664 O O . ALA A 1 88 ? 17.549 -0.343 -22.011 1.00 93.00 88 ALA A O 1
ATOM 665 N N . MET A 1 89 ? 16.718 -2.438 -22.030 1.00 93.88 89 MET A N 1
ATOM 666 C CA . MET A 1 89 ? 17.877 -3.109 -22.617 1.00 93.88 89 MET A CA 1
ATOM 667 C C . MET A 1 89 ? 18.458 -2.376 -23.836 1.00 93.88 89 MET A C 1
ATOM 669 O O . MET A 1 89 ? 17.763 -2.073 -24.799 1.00 93.88 89 MET A O 1
ATOM 673 N N . GLY A 1 90 ? 19.765 -2.102 -23.798 1.00 93.50 90 GLY A N 1
ATOM 674 C CA . GLY A 1 90 ? 20.481 -1.432 -24.890 1.00 93.50 90 GLY A CA 1
ATOM 675 C C . GLY A 1 90 ? 20.253 0.082 -24.982 1.00 93.50 90 GLY A C 1
ATOM 676 O O . GLY A 1 90 ? 20.828 0.730 -25.853 1.00 93.50 90 GLY A O 1
ATOM 677 N N . THR A 1 91 ? 19.467 0.667 -24.075 1.00 95.19 91 THR A N 1
ATOM 678 C CA . THR A 1 91 ? 19.219 2.114 -24.013 1.00 95.19 91 THR A CA 1
ATOM 679 C C . THR A 1 91 ? 19.930 2.754 -22.811 1.00 95.19 91 THR A C 1
ATOM 681 O O . THR A 1 91 ? 20.260 2.063 -21.839 1.00 95.19 91 THR A O 1
ATOM 684 N N . PRO A 1 92 ? 20.108 4.091 -22.788 1.00 94.56 92 PRO A N 1
ATOM 685 C CA . PRO A 1 92 ? 20.580 4.800 -21.594 1.00 94.56 92 PRO A CA 1
ATOM 686 C C . PRO A 1 92 ? 19.726 4.555 -20.335 1.00 94.56 92 PRO A C 1
ATOM 688 O O . PRO A 1 92 ? 20.219 4.750 -19.222 1.00 94.56 92 PRO A O 1
ATOM 691 N N . GLY A 1 93 ? 18.478 4.097 -20.498 1.00 89.31 93 GLY A N 1
ATOM 692 C CA . GLY A 1 93 ? 17.557 3.767 -19.412 1.00 89.31 93 GLY A CA 1
ATOM 693 C C . GLY A 1 93 ? 18.039 2.635 -18.503 1.00 89.31 93 GLY A C 1
ATOM 694 O O . GLY A 1 93 ? 17.694 2.633 -17.323 1.00 89.31 93 GLY A O 1
ATOM 695 N N . MET A 1 94 ? 18.913 1.736 -18.982 1.00 93.50 94 MET A N 1
ATOM 696 C CA . MET A 1 94 ? 19.472 0.654 -18.152 1.00 93.50 94 MET A CA 1
ATOM 697 C C . MET A 1 94 ? 20.171 1.160 -16.883 1.00 93.50 94 MET A C 1
ATOM 699 O O . MET A 1 94 ? 20.225 0.447 -15.883 1.00 93.50 94 MET A O 1
ATOM 703 N N . ARG A 1 95 ? 20.675 2.404 -16.891 1.00 93.06 95 ARG A N 1
ATOM 704 C CA . ARG A 1 95 ? 21.338 3.028 -15.733 1.00 93.06 95 ARG A CA 1
ATOM 705 C C . ARG A 1 95 ? 20.421 3.157 -14.512 1.00 93.06 95 ARG A C 1
ATOM 707 O O . ARG A 1 95 ? 20.923 3.249 -13.396 1.00 93.06 95 ARG A O 1
ATOM 714 N N . TYR A 1 96 ? 19.104 3.144 -14.712 1.00 92.19 96 TYR A N 1
ATOM 715 C CA . TYR A 1 96 ? 18.119 3.323 -13.645 1.00 92.19 96 TYR A CA 1
ATOM 716 C C . TYR A 1 96 ? 17.604 2.009 -13.039 1.00 92.19 96 TYR A C 1
ATOM 718 O O . TYR A 1 96 ? 16.956 2.063 -11.998 1.00 92.19 96 TYR A O 1
ATOM 726 N N . LEU A 1 97 ? 17.924 0.841 -13.615 1.00 90.38 97 LEU A N 1
ATOM 727 C CA . LEU A 1 97 ? 17.374 -0.454 -13.174 1.00 90.38 97 LEU A CA 1
ATOM 728 C C . LEU A 1 97 ? 17.836 -0.879 -11.772 1.00 90.38 97 LEU A C 1
ATOM 730 O O . LEU A 1 97 ? 17.070 -1.442 -10.998 1.00 90.38 97 LEU A O 1
ATOM 734 N N . LEU A 1 98 ? 19.092 -0.604 -11.408 1.00 92.81 98 LEU A N 1
ATOM 735 C CA . LEU A 1 98 ? 19.572 -0.923 -10.056 1.00 92.81 98 LEU A CA 1
ATOM 736 C C . LEU A 1 98 ? 19.108 0.114 -9.031 1.00 92.81 98 LEU A C 1
ATOM 738 O O . LEU A 1 98 ? 18.763 -0.237 -7.906 1.00 92.81 98 LEU A O 1
ATOM 742 N N . VAL A 1 99 ? 19.056 1.385 -9.433 1.00 95.69 99 VAL A N 1
ATOM 743 C CA . VAL A 1 99 ? 18.618 2.486 -8.563 1.00 95.69 99 VAL A CA 1
ATOM 744 C C . VAL A 1 99 ? 17.125 2.382 -8.249 1.00 95.69 99 VAL A C 1
ATOM 746 O O . VAL A 1 99 ? 16.706 2.741 -7.150 1.00 95.69 99 VAL A O 1
ATOM 749 N N . SER A 1 100 ? 16.311 1.838 -9.162 1.00 95.00 100 SER A N 1
ATOM 750 C CA . SER A 1 100 ? 14.875 1.683 -8.926 1.00 95.00 100 SER A CA 1
ATOM 751 C C . SER A 1 100 ? 14.550 0.819 -7.715 1.00 95.00 100 SER A C 1
ATOM 753 O O . SER A 1 100 ? 13.528 1.060 -7.081 1.00 95.00 100 SER A O 1
ATOM 755 N N . ARG A 1 101 ? 15.416 -0.134 -7.344 1.00 95.12 101 ARG A N 1
ATOM 756 C CA . ARG A 1 101 ? 15.235 -0.941 -6.130 1.00 95.12 101 ARG A CA 1
ATOM 757 C C . ARG A 1 101 ? 15.182 -0.074 -4.872 1.00 95.12 101 ARG A C 1
ATOM 759 O O . ARG A 1 101 ? 14.295 -0.267 -4.046 1.00 95.12 101 ARG A O 1
ATOM 766 N N . GLU A 1 102 ? 16.106 0.875 -4.743 1.00 96.62 102 GLU A N 1
ATOM 767 C CA . GLU A 1 102 ? 16.176 1.759 -3.574 1.00 96.62 102 GLU A CA 1
ATOM 768 C C . GLU A 1 102 ? 14.984 2.711 -3.545 1.00 96.62 102 GLU A C 1
ATOM 770 O O . GLU A 1 102 ? 14.338 2.862 -2.518 1.00 96.62 102 GLU A O 1
ATOM 775 N N . ILE A 1 103 ? 14.602 3.263 -4.700 1.00 96.38 103 ILE A N 1
ATOM 776 C CA . ILE A 1 103 ? 13.428 4.139 -4.793 1.00 96.38 103 ILE A CA 1
ATOM 777 C C . ILE A 1 103 ? 12.141 3.381 -4.422 1.00 96.38 103 ILE A C 1
ATOM 779 O O . ILE A 1 103 ? 11.284 3.920 -3.719 1.00 96.38 103 ILE A O 1
ATOM 783 N N . ILE A 1 104 ? 11.996 2.124 -4.854 1.00 96.06 104 ILE A N 1
ATOM 784 C CA . ILE A 1 104 ? 10.865 1.272 -4.462 1.00 96.06 104 ILE A CA 1
ATOM 785 C C . ILE A 1 104 ? 10.874 1.055 -2.945 1.00 96.06 104 ILE A C 1
ATOM 787 O O . ILE A 1 104 ? 9.853 1.294 -2.297 1.00 96.06 104 ILE A O 1
ATOM 791 N N . ALA A 1 105 ? 12.014 0.671 -2.365 1.00 96.00 105 ALA A N 1
ATOM 792 C CA . ALA A 1 105 ? 12.141 0.459 -0.925 1.00 96.00 105 ALA A CA 1
ATOM 793 C C . ALA A 1 105 ? 11.801 1.728 -0.124 1.00 96.00 105 ALA A C 1
ATOM 795 O O . ALA A 1 105 ? 10.962 1.680 0.780 1.00 96.00 105 ALA A O 1
ATOM 796 N N . ASP A 1 106 ? 12.369 2.868 -0.510 1.00 95.94 106 ASP A N 1
ATOM 797 C CA . ASP A 1 106 ? 12.156 4.154 0.148 1.00 95.94 106 ASP A CA 1
ATOM 798 C C . ASP A 1 106 ? 10.709 4.629 0.015 1.00 95.94 106 ASP A C 1
ATOM 800 O O . ASP A 1 106 ? 10.136 5.136 0.977 1.00 95.94 106 ASP A O 1
ATOM 804 N N . SER A 1 107 ? 10.067 4.420 -1.137 1.00 96.06 107 SER A N 1
ATOM 805 C CA . SER A 1 107 ? 8.661 4.798 -1.330 1.00 96.06 107 SER A CA 1
ATOM 806 C C . SER A 1 107 ? 7.703 3.990 -0.444 1.00 96.06 107 SER A C 1
ATOM 808 O O . SER A 1 107 ? 6.779 4.553 0.154 1.00 96.06 107 SER A O 1
ATOM 810 N N . ILE A 1 108 ? 7.940 2.680 -0.302 1.00 95.06 108 ILE A N 1
ATOM 811 C CA . ILE A 1 108 ? 7.167 1.805 0.586 1.00 95.06 108 ILE A CA 1
ATOM 812 C C . ILE A 1 108 ? 7.430 2.199 2.040 1.00 95.06 108 ILE A C 1
ATOM 814 O O . ILE A 1 108 ? 6.493 2.300 2.838 1.00 95.06 108 ILE A O 1
ATOM 818 N N . HIS A 1 109 ? 8.688 2.473 2.387 1.00 93.12 109 HIS A N 1
ATOM 819 C CA . HIS A 1 109 ? 9.060 2.910 3.725 1.00 93.12 109 HIS A CA 1
ATOM 820 C C . HIS A 1 109 ? 8.412 4.249 4.092 1.00 93.12 109 HIS A C 1
ATOM 822 O O . HIS A 1 109 ? 7.791 4.355 5.148 1.00 93.12 109 HIS A O 1
ATOM 828 N N . ALA A 1 110 ? 8.485 5.249 3.214 1.00 92.81 110 ALA A N 1
ATOM 829 C CA . ALA A 1 110 ? 7.880 6.557 3.428 1.00 92.81 110 ALA A CA 1
ATOM 830 C C . ALA A 1 110 ? 6.362 6.437 3.620 1.00 92.81 110 ALA A C 1
ATOM 832 O O . ALA A 1 110 ? 5.824 6.921 4.615 1.00 92.81 110 ALA A O 1
ATOM 833 N N . THR A 1 111 ? 5.682 5.705 2.732 1.00 91.44 111 THR A N 1
ATOM 834 C CA . THR A 1 111 ? 4.221 5.535 2.787 1.00 91.44 111 THR A CA 1
ATOM 835 C C . THR A 1 111 ? 3.769 4.798 4.051 1.00 91.44 111 THR A C 1
ATOM 837 O O . THR A 1 111 ? 2.837 5.229 4.732 1.00 91.44 111 THR A O 1
ATOM 840 N N . SER A 1 112 ? 4.441 3.699 4.406 1.00 87.38 112 SER A N 1
ATOM 841 C CA . SER A 1 112 ? 4.124 2.926 5.617 1.00 87.38 112 SER A CA 1
ATOM 842 C C . SER A 1 112 ? 4.442 3.693 6.908 1.00 87.38 112 SER A C 1
ATOM 844 O O . SER A 1 112 ? 3.723 3.571 7.906 1.00 87.38 112 SER A O 1
ATOM 846 N N . THR A 1 113 ? 5.471 4.541 6.881 1.00 84.00 113 THR A N 1
ATOM 847 C CA . THR A 1 113 ? 5.874 5.372 8.020 1.00 84.00 113 THR A CA 1
ATOM 848 C C . THR A 1 113 ? 4.911 6.525 8.253 1.00 84.00 113 THR A C 1
ATOM 850 O O . THR A 1 113 ? 4.523 6.741 9.392 1.00 84.00 113 THR A O 1
ATOM 853 N N . THR A 1 114 ? 4.447 7.236 7.220 1.00 78.12 114 THR A N 1
ATOM 854 C CA . THR A 1 114 ? 3.450 8.316 7.393 1.00 78.12 114 THR A CA 1
ATOM 855 C C . THR A 1 114 ? 2.166 7.812 8.055 1.00 78.12 114 THR A C 1
ATOM 857 O O . THR A 1 114 ? 1.480 8.554 8.754 1.00 78.12 114 THR A O 1
ATOM 860 N N . ARG A 1 115 ? 1.856 6.528 7.867 1.00 67.69 115 ARG A N 1
ATOM 861 C CA . ARG A 1 115 ? 0.682 5.864 8.434 1.00 67.69 115 ARG A CA 1
ATOM 862 C C . ARG A 1 115 ? 0.914 5.272 9.834 1.00 67.69 115 ARG A C 1
ATOM 864 O O . ARG A 1 115 ? -0.005 4.701 10.417 1.00 67.69 115 ARG A O 1
ATOM 871 N N . SER A 1 116 ? 2.124 5.386 10.380 1.00 63.25 116 SER A N 1
ATOM 872 C CA . SER A 1 116 ? 2.519 4.848 11.685 1.00 63.25 116 SER A CA 1
ATOM 873 C C . SER A 1 116 ? 3.270 5.890 12.528 1.00 63.25 116 SER A C 1
ATOM 875 O O . SER A 1 116 ? 3.693 6.931 12.041 1.00 63.25 116 SER A O 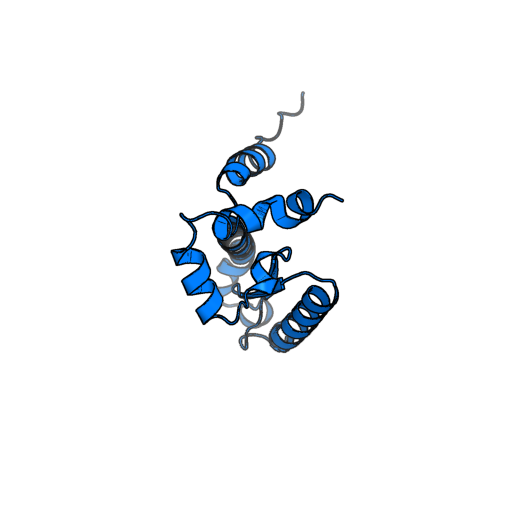1
ATOM 877 N N . SER A 1 117 ? 3.404 5.683 13.845 1.00 45.06 117 SER A N 1
ATOM 878 C CA . SER A 1 117 ? 4.102 6.672 14.686 1.00 45.06 117 SER A CA 1
ATOM 879 C C . SER A 1 117 ? 5.552 6.906 14.231 1.00 45.06 117 SER A C 1
ATOM 881 O O . SER A 1 117 ? 6.276 5.920 14.052 1.00 45.06 117 SER A O 1
ATOM 883 N N . PRO A 1 118 ? 6.056 8.157 14.264 1.00 43.91 118 PRO A N 1
ATOM 884 C CA . PRO A 1 118 ? 7.456 8.468 13.972 1.00 43.91 118 PRO A CA 1
ATOM 885 C C . PRO A 1 118 ? 8.463 7.703 14.841 1.00 43.91 118 PRO A C 1
ATOM 887 O O . PRO A 1 118 ? 9.590 7.487 14.420 1.00 43.91 118 PRO A O 1
ATOM 890 N N . LYS A 1 119 ? 8.086 7.238 16.042 1.00 34.34 119 LYS A N 1
ATOM 891 C CA . LYS A 1 119 ? 8.995 6.539 16.976 1.00 34.34 119 LYS A CA 1
ATOM 892 C C . LYS A 1 119 ? 9.559 5.206 16.450 1.00 34.34 119 LYS A C 1
ATOM 894 O O . LYS A 1 119 ? 10.526 4.711 17.015 1.00 34.34 119 LYS A O 1
ATOM 899 N N . VAL A 1 120 ? 9.001 4.640 15.377 1.00 38.28 120 VAL A N 1
ATOM 900 C CA . VAL A 1 120 ? 9.508 3.416 14.719 1.00 38.28 120 VAL A CA 1
ATOM 901 C C . VAL A 1 120 ? 10.749 3.691 13.866 1.00 38.28 120 VAL A C 1
ATOM 903 O O . VAL A 1 120 ? 11.617 2.827 13.740 1.00 38.28 120 VAL A O 1
ATOM 906 N N . THR A 1 121 ? 10.871 4.910 13.332 1.00 40.22 121 THR A N 1
ATOM 907 C CA . THR A 1 121 ? 11.961 5.301 12.418 1.00 40.22 121 THR A CA 1
ATOM 908 C C . THR A 1 121 ? 13.339 5.202 13.068 1.00 40.22 121 THR A C 1
ATOM 910 O O . THR A 1 121 ? 14.285 4.731 12.441 1.00 40.22 121 THR A O 1
ATOM 913 N N . SER A 1 122 ? 13.447 5.543 14.355 1.00 29.89 122 SER A N 1
ATOM 914 C CA . SER A 1 122 ? 14.703 5.451 15.108 1.00 29.89 122 SER A CA 1
ATOM 915 C C . SER A 1 122 ? 15.224 4.011 15.209 1.00 29.89 122 SER A C 1
ATOM 917 O O . SER A 1 122 ? 16.428 3.780 15.095 1.00 29.89 122 SER A O 1
ATOM 919 N N . SER A 1 123 ? 14.344 3.019 15.368 1.00 32.69 123 SER A N 1
ATOM 920 C CA . SER A 1 123 ? 14.768 1.626 15.549 1.00 32.69 123 SER A CA 1
ATOM 921 C C . SER A 1 123 ? 15.221 0.960 14.244 1.00 32.69 123 SER A C 1
ATOM 923 O O . SER A 1 123 ? 16.136 0.142 14.280 1.00 32.69 123 SER A O 1
ATOM 925 N N . PHE A 1 124 ? 14.643 1.331 13.095 1.00 28.59 124 PHE A N 1
ATOM 926 C CA . PHE A 1 124 ? 15.017 0.764 11.791 1.00 28.59 124 PHE A CA 1
ATOM 927 C C . PHE A 1 124 ? 16.314 1.364 11.226 1.00 28.59 124 PHE A C 1
ATOM 929 O O . PHE A 1 124 ? 17.176 0.611 10.779 1.00 28.59 124 PHE A O 1
ATOM 936 N N . LEU A 1 125 ? 16.513 2.686 11.341 1.00 31.42 125 LEU A N 1
ATOM 937 C CA . LEU A 1 125 ? 17.773 3.354 10.964 1.00 31.42 125 LEU A CA 1
ATOM 938 C C . LEU A 1 125 ? 18.979 2.802 11.737 1.00 31.42 125 LEU A C 1
ATOM 940 O O . LEU A 1 125 ? 20.062 2.644 11.181 1.00 31.42 125 LEU A O 1
ATOM 944 N N . THR A 1 126 ? 18.784 2.435 13.006 1.00 34.38 126 THR A N 1
ATOM 945 C CA . THR A 1 126 ? 19.847 1.835 13.828 1.00 34.38 126 THR A CA 1
ATOM 946 C C . THR A 1 126 ? 20.163 0.387 13.416 1.00 34.38 126 THR A C 1
ATOM 948 O O . THR A 1 126 ? 21.270 -0.094 13.657 1.00 34.38 126 THR A O 1
ATOM 951 N N . ALA A 1 127 ? 19.215 -0.320 12.789 1.00 35.25 127 ALA A N 1
ATOM 952 C CA . ALA A 1 127 ? 19.374 -1.715 12.376 1.00 35.25 127 ALA A CA 1
ATOM 953 C C . ALA A 1 127 ? 20.007 -1.864 10.981 1.00 35.25 127 ALA A C 1
ATOM 955 O O . ALA A 1 127 ? 20.767 -2.804 10.762 1.00 35.25 127 ALA A O 1
ATOM 956 N N . THR A 1 128 ? 19.741 -0.937 10.054 1.00 40.34 128 THR A N 1
ATOM 957 C CA . THR A 1 128 ? 20.308 -0.959 8.692 1.00 40.34 128 THR A CA 1
ATOM 958 C C . THR A 1 128 ? 21.607 -0.163 8.557 1.00 40.34 128 THR A C 1
ATOM 960 O O . THR A 1 128 ? 22.400 -0.447 7.664 1.00 40.34 128 THR A O 1
ATOM 963 N N . TRP A 1 129 ? 21.882 0.777 9.470 1.00 33.09 129 TRP A N 1
ATOM 964 C CA . TRP A 1 129 ? 23.110 1.580 9.493 1.00 33.09 129 TRP A CA 1
ATOM 965 C C . TRP A 1 129 ? 24.070 1.144 10.614 1.00 33.09 129 TRP A C 1
ATOM 967 O O . TRP A 1 129 ? 24.578 1.958 11.383 1.00 33.09 129 TRP A O 1
ATOM 977 N N . ARG A 1 130 ? 24.344 -0.162 10.738 1.00 30.86 130 ARG A N 1
ATOM 978 C CA . ARG A 1 130 ? 25.585 -0.604 11.393 1.00 30.86 130 ARG A CA 1
ATOM 979 C C . ARG A 1 130 ? 26.665 -0.708 10.316 1.00 30.86 130 ARG A C 1
ATOM 981 O O . ARG A 1 130 ? 26.519 -1.546 9.427 1.00 30.86 130 ARG A O 1
ATOM 988 N N . PRO A 1 131 ? 27.740 0.103 10.362 1.00 33.88 131 PRO A N 1
ATOM 989 C CA . PRO A 1 131 ? 28.875 -0.120 9.476 1.00 33.88 131 PRO A CA 1
ATOM 990 C C . PRO A 1 131 ? 29.379 -1.558 9.684 1.00 33.88 131 PRO A C 1
ATOM 992 O O . PRO A 1 131 ? 29.375 -2.031 10.827 1.00 33.88 131 PRO A O 1
ATOM 995 N N . PRO A 1 132 ? 29.780 -2.276 8.618 1.00 42.38 132 PRO A N 1
ATOM 996 C CA . PRO A 1 132 ? 30.268 -3.639 8.754 1.00 42.38 132 PRO A CA 1
ATOM 997 C C . PRO A 1 132 ? 31.419 -3.646 9.758 1.00 42.38 132 PRO A C 1
ATOM 999 O O . PRO A 1 132 ? 32.386 -2.889 9.625 1.00 42.38 132 PRO A O 1
ATOM 1002 N N . ALA A 1 133 ? 31.285 -4.470 10.799 1.00 50.47 133 ALA A N 1
ATOM 1003 C CA . ALA A 1 133 ? 32.359 -4.695 11.749 1.00 50.47 133 ALA A CA 1
ATOM 1004 C C . ALA A 1 133 ? 33.602 -5.114 10.955 1.00 50.47 133 ALA A C 1
ATOM 1006 O O . ALA A 1 133 ? 33.543 -6.049 10.155 1.00 50.47 133 ALA A O 1
ATOM 1007 N N . ARG A 1 134 ? 34.713 -4.388 11.136 1.00 44.38 134 ARG A N 1
ATOM 1008 C CA . ARG A 1 134 ? 36.007 -4.784 10.573 1.00 44.38 134 ARG A CA 1
ATOM 1009 C C . ARG A 1 134 ? 36.286 -6.210 11.033 1.00 44.38 134 ARG A C 1
ATOM 1011 O O . ARG A 1 134 ? 36.411 -6.446 12.232 1.00 44.38 134 ARG A O 1
ATOM 1018 N N . LEU A 1 135 ? 36.362 -7.139 10.085 1.00 38.09 135 LEU A N 1
ATOM 1019 C CA . LEU A 1 135 ? 36.850 -8.484 10.355 1.00 38.09 135 LEU A CA 1
ATOM 1020 C C . LEU A 1 135 ? 38.290 -8.371 10.893 1.00 38.09 135 LEU A C 1
ATOM 1022 O O . LEU A 1 135 ? 39.076 -7.596 10.332 1.00 38.09 135 LEU A O 1
ATOM 1026 N N . PRO A 1 136 ? 38.632 -9.065 11.992 1.00 48.53 136 PRO A N 1
ATOM 1027 C CA . PRO A 1 136 ? 40.003 -9.102 12.482 1.00 48.53 136 PRO A CA 1
ATOM 1028 C C . PRO A 1 136 ? 40.906 -9.760 11.429 1.00 48.53 136 PRO A C 1
ATOM 1030 O O . PRO A 1 136 ? 40.480 -10.684 10.737 1.00 48.53 136 PRO A O 1
ATOM 1033 N N . ARG A 1 137 ? 42.116 -9.210 11.281 1.00 48.38 137 ARG A N 1
ATOM 1034 C CA . ARG A 1 137 ? 43.166 -9.730 10.394 1.00 48.38 137 ARG A CA 1
ATOM 1035 C C . ARG A 1 137 ? 43.721 -11.049 10.906 1.00 48.38 137 ARG A C 1
ATOM 1037 O O . ARG A 1 137 ? 43.806 -11.181 12.147 1.00 48.38 137 ARG A O 1
#

Foldseek 3Di:
DDLCVLQVFQCVCQPDPVNPVSVVVVVVVPDDPLQSSAREDEQEAQADPPDPVRPCRVVVSVVVQVVCVVVRHHYDYDYDHDDDPVVCPPHPSNVCHVVSVV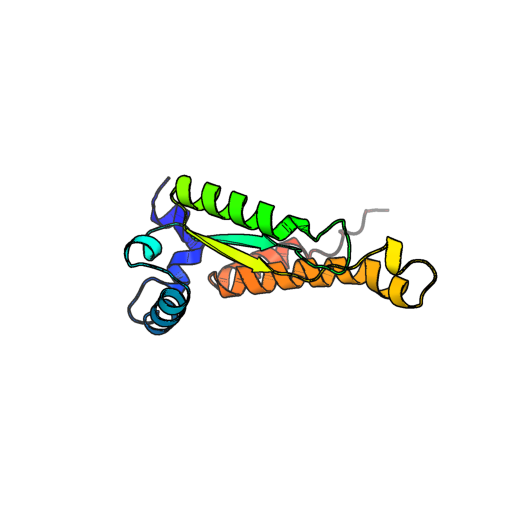RSVVVVVVVSCVSGDVVVVVVVCVVVPDDPDPDDD

Radius of gyration: 18.85 Å; Cα contacts (8 Å, |Δi|>4): 132; chains: 1; bounding box: 60×27×48 Å

Solvent-accessible surface area (backbone atoms only — not comparable to full-atom values): 8100 Å² total; per-residue (Å²): 132,58,72,68,65,67,24,64,37,45,42,67,51,53,51,65,80,87,17,50,66,49,44,55,57,42,39,77,75,73,48,55,81,72,47,73,80,28,32,65,41,80,43,82,29,47,47,38,87,85,37,86,90,23,55,62,38,53,60,53,46,50,53,51,34,50,53,37,37,76,73,59,31,35,53,43,80,47,76,43,76,75,85,47,67,85,74,23,60,98,46,85,58,50,75,48,64,71,55,47,56,55,54,39,52,50,51,52,49,52,57,56,43,77,53,26,54,74,79,56,56,65,61,50,54,59,68,74,65,59,76,80,76,80,76,82,131

Sequence (137 aa):
MDEKELRRYSRVVVDGVEQAPSRAMLRAVGFEEEDFARPQVGIASTWSMITPCNMHINDLAQLAAKGADDAGGKAVIFNTMTVSDGIAMGTPGMRYLLVSREIIADSIHATSTTRSSPKVTSSFLTATWRPPARLPR

Nearest PDB structures (foldseek):
  6ovt-assembly1_C  TM=9.865E-01  e=3.396E-12  Mycobacterium tuberculosis
  6ovt-assembly1_D  TM=9.775E-01  e=6.781E-12  Mycobacterium tuberculosis
  6ovt-assembly1_B  TM=9.820E-01  e=1.535E-11  Mycobacterium tuberculosis
  6ovt-assembly1_A  TM=9.791E-01  e=2.103E-11  Mycobacterium tuberculosis
  5ym0-assembly1_A  TM=9.678E-01  e=1.130E-08  Arabidopsis thaliana

Mean predicted aligned error: 8.44 Å

=== Feature glossary ===
The record interleaves many kinds of information about one protein. Here is each kind framed as the question it answers.

Q: What known structures does this most resemble?
A: Structural nearest neighbors (via Foldseek easy-search vs the PDB). Reported per hit: target PDB id, E-value, and alignment TM-score. A TM-score above ~0.5 is the conventional threshold for 'same fold'.

Q: Where is each backbone atom in 3D?
A: The mmCIF table is the protein's shape written out atom by atom. For each backbone N, Cα, C, and carbonyl O, it records an (x, y, z) coordinate triple in Å plus the residue type, chain letter, and residue number.

Q: What are the backbone torsion angles?
A: The φ/ψ torsion pair specifies the backbone conformation at each residue. φ rotates about the N–Cα bond, ψ about the Cα–C bond. Steric clashes forbid most of the (φ, ψ) plane — the allowed regions (α-helix basin, β-sheet basin, left-handed helix) are the Ramachandran-allowed regions.

Q: Which residues are buried vs exposed?
A: Solvent-accessible surface area (SASA) is the area in Å² traced out by the centre of a 1.4 Å probe sphere (a water molecule) rolled over the protein's van der Waals surface (Shrake–Rupley / Lee–Richards construction). Buried residues have near-zero SASA; fully exposed residues can exceed 200 Å². The total SASA scales roughly with the number of surface residues.

Q: How confident is the AlphaFold model at each residue?
A: pLDDT is the predicted lDDT-Cα score: AlphaFold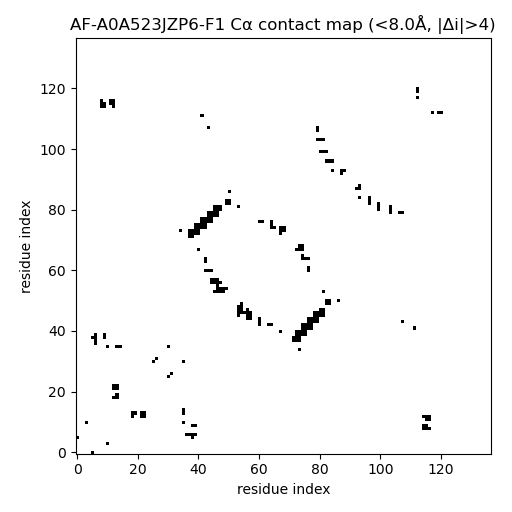's confidence that the local environmen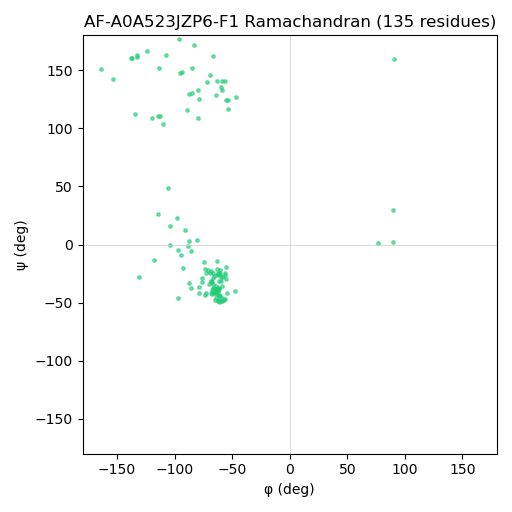t of each residue (all inter-atomic distances within 15 Å) is correctly placed. It is a per-residue number between 0 and 100, with higher meaning more reliable.

Q: What does the local fold look like, residue by residue?
A: 3Di is Foldseek's structural alphabet. Each residue is assigned one of twenty discrete states based on how its Cα sits relative to its spatial (not sequential) neighbors. Aligning 3Di strings finds structural homologs roughly as well as full 3D superposition, but orders of magnitude faster.

Q: How big and how compact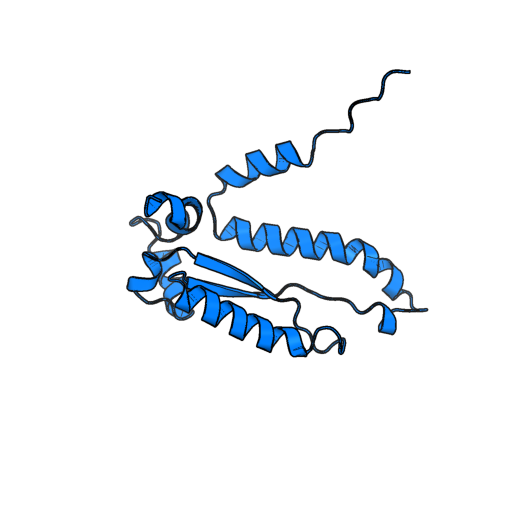 is the whole molecule?
A: Radius of gyration (Rg) is the root-mean-square distance of Cα atoms from their centroid — a single number for overall size and compactness. A globular domain of N residues has Rg ≈ 2.2·N^0.38 Å; an extended or disordered chain has a much larger Rg. The Cα contact count is the number of residue pairs whose Cα atoms are within 8 Å and are more than four positions apart in sequence — a standard proxy for tertiary packing density. The bounding box is the smallest axis-aligned box enclosing all Cα atoms.

Q: Which residues are in helices, strands, or loops?
A: DSSP 8-state secondary structure assigns each residue one of H (α-helix), G (3₁₀-helix), I (π-helix), E (extended β-strand), B (isolated β-bridge), T (hydrogen-bonded turn), S (bend), or '-' (coil). The assignment is computed from backbone hydrogen-bond geometry via the Kabsch–Sander algorithm.

Q: How mobile is each atom in the crystal?
A: Crystallographic B-factors measure how much each atom's electron density is smeared out, in Å². They rise in mobile loops and surface residues and fall in the buried interior. In AlphaFold models this column is repurposed to hold pLDDT instead.

Q: What if only a Cα trace is available?
A: P-SEA three-state annotation labels each residue as helix, strand, or coil based purely on the geometry of the Cα trace. It serves as a fallback when the full backbone (and thus DSSP) is unavailable.

Q: What family and function is it annotated with?
A: Database cross-references. InterPro integrates a dozen domain/family signature databases into unified entries with residue-range hits. GO terms attach function/process/location labels with evidence codes. CATH codes position the fold in a four-level structural taxonomy. Organism is the NCBI-taxonomy species name.

Q: Are the domains correctly placed relative to each other?
A: Predicted Aligned Error (PAE) is an AlphaFold confidence matrix: entry (i, j) is the expected error in the position of residue j, in ångströms, when the prediction is superimposed on the true structure at residue i. Low PAE within a block of residues means that block is internally rigid and well-predicted; high PAE between two blocks means their relative placement is uncertain even if each block individually is confident.

Q: What do the diagnostic plots show?
A: Three diagnostic plots accompany the record. The Cα contact map visualizes the tertiary structure as a 2D adjacency matrix (8 Å cutoff, sequence-local contacts suppressed). The Ramachandran plot shows the distribution of backbone (φ, ψ) torsions, with points in the α and β basins reflecting secondary structure content. The PAE plot shows AlphaFold's inter-residue confidence as a color matrix.

Q: What is the amino-acid chain?
A: Primary structure: the covalent order of the twenty standard amino acids along the backbone. Two proteins with the same sequence will (almost always) fold to the same structure; two with 30% identity often share a fold but not the details.

Q: What do the rendered images show?
A: The six renders are orthographic views along the three Cartesian axes in both directions. Representation (cartoon, sticks, or surface) and color scheme (sequence-rainbow or by-chain) vary across proteins so the training set covers all the common visualization conventions.